Protein AF-A0A9E3VYL9-F1 (afdb_monomer_lite)

pLDDT: mean 77.04, std 7.84, range [45.66, 87.12]

Structure (mmCIF, N/CA/C/O backbone):
data_AF-A0A9E3VYL9-F1
#
_entry.id   AF-A0A9E3VYL9-F1
#
loop_
_atom_site.group_PDB
_atom_site.id
_atom_site.type_symbol
_atom_site.label_atom_id
_atom_site.label_alt_id
_atom_site.label_comp_id
_atom_site.label_asym_id
_atom_site.label_entity_id
_atom_site.label_seq_id
_atom_site.pdbx_PDB_ins_code
_atom_site.Cartn_x
_atom_site.Cartn_y
_atom_site.Cartn_z
_atom_site.occupancy
_atom_site.B_iso_or_equiv
_atom_site.auth_seq_id
_atom_site.auth_comp_id
_atom_site.auth_asym_id
_atom_site.auth_atom_id
_atom_site.pdbx_PDB_model_num
ATOM 1 N N . MET A 1 1 ? -11.464 -9.276 2.239 1.00 62.66 1 MET A N 1
ATOM 2 C CA . MET A 1 1 ? -10.120 -8.927 1.729 1.00 62.66 1 MET A CA 1
ATOM 3 C C . MET A 1 1 ? -10.329 -7.937 0.602 1.00 62.66 1 MET A C 1
ATOM 5 O O . MET A 1 1 ? -11.069 -8.274 -0.312 1.00 62.66 1 MET A O 1
ATOM 9 N N . GLN A 1 2 ? -9.782 -6.726 0.715 1.00 67.00 2 GLN A N 1
ATOM 10 C CA . GLN A 1 2 ? -9.926 -5.680 -0.304 1.00 67.00 2 GLN A CA 1
ATOM 11 C C . GLN A 1 2 ? -8.644 -5.659 -1.150 1.00 67.00 2 GLN A C 1
ATOM 13 O O . GLN A 1 2 ? -7.538 -5.764 -0.613 1.00 67.00 2 GLN A O 1
ATOM 18 N N . ARG A 1 3 ? -8.790 -5.579 -2.473 1.00 72.50 3 ARG A N 1
ATOM 19 C CA . ARG A 1 3 ? -7.664 -5.502 -3.412 1.00 72.50 3 ARG A CA 1
ATOM 20 C C . ARG A 1 3 ? -7.548 -4.086 -3.944 1.00 72.50 3 ARG A C 1
ATOM 22 O O . ARG A 1 3 ? -8.544 -3.493 -4.338 1.00 72.50 3 ARG A O 1
ATOM 29 N N . TYR A 1 4 ? -6.327 -3.567 -3.973 1.00 76.75 4 TYR A N 1
ATOM 30 C CA . TYR A 1 4 ? -6.034 -2.276 -4.568 1.00 76.75 4 TYR A CA 1
ATOM 31 C C . TYR A 1 4 ? -4.890 -2.418 -5.564 1.00 76.75 4 TYR A C 1
ATOM 33 O O . TYR A 1 4 ? -3.924 -3.148 -5.356 1.00 76.75 4 TYR A O 1
ATOM 41 N N . VAL A 1 5 ? -4.986 -1.708 -6.676 1.00 76.38 5 VAL A N 1
ATOM 42 C CA .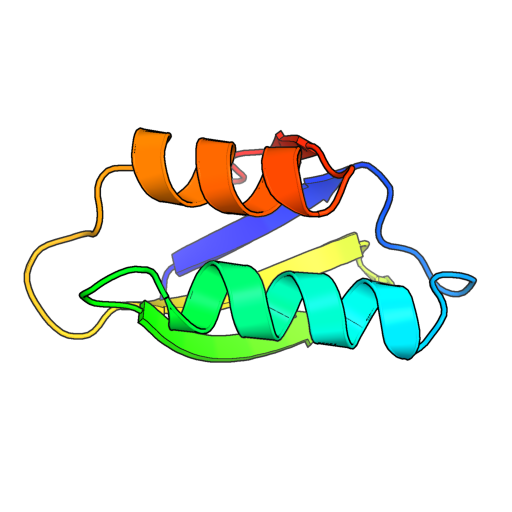 VAL A 1 5 ? -3.883 -1.649 -7.632 1.00 76.38 5 VAL A CA 1
ATOM 43 C C . VAL A 1 5 ? -2.997 -0.493 -7.235 1.00 76.38 5 VAL A C 1
ATOM 45 O O . VAL A 1 5 ? -3.491 0.552 -6.824 1.00 76.38 5 VAL A O 1
ATOM 48 N N . VAL A 1 6 ? -1.688 -0.644 -7.377 1.00 77.69 6 VAL A N 1
ATOM 49 C CA . VAL A 1 6 ? -0.765 0.464 -7.153 1.00 77.69 6 VAL A CA 1
ATOM 50 C C . VAL A 1 6 ? -0.049 0.744 -8.457 1.00 77.69 6 VAL A C 1
ATOM 52 O O . VAL A 1 6 ? 0.759 -0.047 -8.936 1.00 77.69 6 VAL A O 1
ATOM 55 N N . SER A 1 7 ? -0.345 1.896 -9.049 1.00 73.94 7 SER A N 1
ATOM 56 C CA . SER A 1 7 ? 0.363 2.337 -10.246 1.00 73.94 7 SER A CA 1
ATOM 57 C C . SER A 1 7 ? 1.802 2.698 -9.875 1.00 73.94 7 SER A C 1
ATOM 59 O O . SER A 1 7 ? 2.023 3.539 -9.001 1.00 73.94 7 SER A O 1
ATOM 61 N N . GLY A 1 8 ? 2.762 2.055 -10.547 1.00 69.50 8 GLY A N 1
ATOM 62 C CA . GLY A 1 8 ? 4.207 2.211 -10.323 1.00 69.50 8 GLY A CA 1
ATOM 63 C C . GLY A 1 8 ? 4.876 1.013 -9.640 1.00 69.50 8 GLY A C 1
ATOM 64 O O . GLY A 1 8 ? 6.097 0.909 -9.650 1.00 69.50 8 GLY A O 1
ATOM 65 N N . LEU A 1 9 ? 4.091 0.091 -9.087 1.00 76.69 9 LEU A N 1
ATOM 66 C CA . LEU A 1 9 ? 4.581 -1.084 -8.374 1.00 76.69 9 LEU A CA 1
ATOM 67 C C . LEU A 1 9 ? 4.757 -2.210 -9.389 1.00 76.69 9 LEU A C 1
ATOM 69 O O . LEU A 1 9 ? 3.753 -2.719 -9.819 1.00 76.69 9 LEU A O 1
ATOM 73 N N . GLY A 1 10 ? 5.948 -2.554 -9.866 1.00 70.56 10 GLY A N 1
ATOM 74 C CA . GLY A 1 10 ? 6.173 -3.580 -10.892 1.00 70.56 10 GLY A CA 1
ATOM 75 C C . GLY A 1 10 ? 7.291 -4.563 -10.562 1.00 70.56 10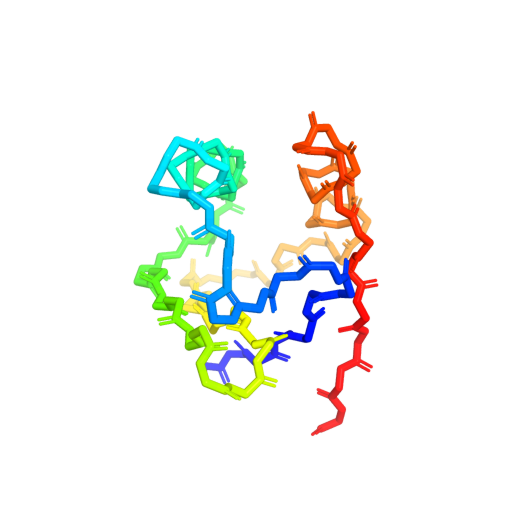 GLY A C 1
ATOM 76 O O . GLY A 1 10 ? 7.864 -4.498 -9.476 1.00 70.56 10 GLY A O 1
ATOM 77 N N . PRO A 1 11 ? 7.662 -5.449 -11.504 1.00 71.12 11 PRO A N 1
ATOM 78 C CA . PRO A 1 11 ? 8.704 -6.455 -11.277 1.00 71.12 11 PRO A CA 1
ATOM 79 C C . PRO A 1 11 ? 10.087 -5.841 -10.999 1.00 71.12 11 PRO A C 1
ATOM 81 O O . PRO A 1 11 ? 10.954 -6.508 -10.447 1.00 71.12 11 PRO A O 1
ATOM 84 N N . ASN A 1 12 ? 10.283 -4.562 -11.341 1.00 77.94 12 ASN A N 1
ATOM 85 C CA . ASN A 1 12 ? 11.498 -3.793 -11.055 1.00 77.94 12 ASN A CA 1
ATOM 86 C C . ASN A 1 12 ? 11.397 -2.940 -9.777 1.00 77.94 12 ASN A C 1
ATOM 88 O O . ASN A 1 12 ? 12.325 -2.197 -9.464 1.00 77.94 12 ASN A O 1
ATOM 92 N N . THR A 1 13 ? 10.274 -2.983 -9.052 1.00 77.50 13 THR A N 1
ATOM 93 C CA . THR A 1 13 ? 10.109 -2.206 -7.821 1.00 77.50 13 THR A CA 1
ATOM 94 C C . THR A 1 13 ? 10.965 -2.809 -6.720 1.00 77.50 13 THR A C 1
ATOM 96 O O . THR A 1 13 ? 10.726 -3.922 -6.251 1.00 77.50 13 THR A O 1
ATOM 99 N N . SER A 1 14 ? 11.967 -2.043 -6.296 1.00 85.38 14 SER A N 1
ATOM 100 C CA . SER A 1 14 ? 12.920 -2.430 -5.263 1.00 85.38 14 SER A CA 1
ATOM 101 C C . SER A 1 14 ? 12.235 -2.810 -3.953 1.00 85.38 14 SER A C 1
ATOM 103 O O . SER A 1 14 ? 11.219 -2.228 -3.572 1.00 85.38 14 SER A O 1
ATOM 105 N N . GLN A 1 15 ? 12.853 -3.719 -3.199 1.00 81.31 15 GLN A N 1
ATOM 106 C CA . GLN A 1 15 ? 12.351 -4.125 -1.883 1.00 81.31 15 GLN A CA 1
ATOM 107 C C . GLN A 1 15 ? 12.151 -2.926 -0.941 1.00 81.31 15 GLN A C 1
ATOM 109 O O . GLN A 1 15 ? 11.202 -2.909 -0.172 1.00 81.31 15 GLN A O 1
ATOM 114 N N . ALA A 1 16 ? 12.988 -1.890 -1.046 1.00 84.12 16 ALA A N 1
ATOM 115 C CA . ALA A 1 16 ? 12.852 -0.665 -0.258 1.00 84.12 16 ALA A CA 1
ATOM 116 C C . ALA A 1 16 ? 11.562 0.119 -0.563 1.00 84.12 16 ALA A C 1
ATOM 118 O O . ALA A 1 16 ? 10.959 0.696 0.335 1.00 84.12 16 ALA A O 1
ATOM 119 N N . GLU A 1 17 ? 11.130 0.149 -1.822 1.00 84.31 17 GLU A N 1
ATOM 120 C CA . GLU A 1 17 ? 9.883 0.805 -2.233 1.00 84.31 17 GLU A CA 1
ATOM 121 C C . GLU A 1 17 ? 8.668 0.015 -1.732 1.00 84.31 17 GLU A C 1
ATOM 123 O O . GLU A 1 17 ? 7.707 0.586 -1.219 1.00 84.31 17 GLU A O 1
ATOM 128 N N . GLN A 1 18 ? 8.753 -1.314 -1.821 1.00 82.50 18 GLN A N 1
ATOM 129 C CA . GLN A 1 18 ? 7.765 -2.227 -1.256 1.00 82.50 18 GLN A CA 1
ATOM 130 C C . GLN A 1 18 ? 7.649 -2.061 0.262 1.00 82.50 18 GLN A C 1
ATOM 132 O O . GLN A 1 18 ? 6.542 -1.953 0.781 1.00 82.50 18 GLN A O 1
ATOM 137 N N . ASP A 1 19 ? 8.779 -1.993 0.964 1.00 85.50 19 ASP A N 1
ATOM 138 C CA . ASP A 1 19 ? 8.834 -1.835 2.417 1.00 85.50 19 ASP A CA 1
ATOM 139 C C . ASP A 1 19 ? 8.253 -0.484 2.857 1.00 85.50 19 ASP A C 1
ATOM 141 O O . ASP A 1 19 ? 7.424 -0.435 3.762 1.00 85.50 19 ASP A O 1
ATOM 145 N N . LYS A 1 20 ? 8.561 0.605 2.133 1.00 86.62 20 LYS A N 1
ATOM 146 C CA . LYS A 1 20 ? 7.920 1.917 2.340 1.00 86.62 20 LYS A CA 1
ATOM 147 C C . LYS A 1 20 ? 6.403 1.841 2.211 1.00 86.62 20 LYS A C 1
ATOM 149 O O . LYS A 1 20 ? 5.699 2.420 3.034 1.00 86.62 20 LYS A O 1
ATOM 154 N N . LEU A 1 21 ? 5.903 1.136 1.195 1.00 83.56 21 LEU A N 1
ATOM 155 C CA . LEU A 1 21 ? 4.473 0.906 0.999 1.00 83.56 21 LEU A CA 1
ATOM 156 C C . LEU A 1 21 ? 3.884 0.137 2.179 1.00 83.56 21 LEU A C 1
ATOM 158 O O . LEU A 1 21 ? 2.974 0.635 2.832 1.00 83.56 21 LEU A O 1
ATOM 162 N N . VAL A 1 22 ? 4.417 -1.044 2.494 1.00 84.31 22 VAL A N 1
ATOM 163 C CA . VAL A 1 22 ? 3.924 -1.880 3.601 1.00 84.31 22 VAL A CA 1
ATOM 164 C C . VAL A 1 22 ? 3.931 -1.101 4.910 1.00 84.31 22 VAL A C 1
ATOM 166 O O . VAL A 1 22 ? 2.949 -1.144 5.646 1.00 84.31 22 VAL A O 1
ATOM 169 N N . SER A 1 23 ? 4.990 -0.337 5.168 1.00 87.12 23 SER A N 1
ATOM 170 C CA . SER A 1 23 ? 5.112 0.512 6.3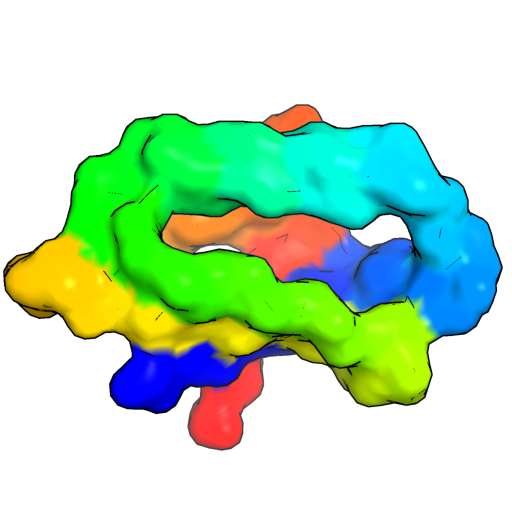48 1.00 87.12 23 SER A CA 1
ATOM 171 C C . SER A 1 23 ? 4.044 1.613 6.356 1.00 87.12 23 SER A C 1
ATOM 173 O O . SER A 1 23 ? 3.317 1.751 7.339 1.00 87.12 23 SER A O 1
ATOM 175 N N . ALA A 1 24 ? 3.837 2.317 5.236 1.00 85.75 24 ALA A N 1
ATOM 176 C CA . ALA A 1 24 ? 2.793 3.333 5.102 1.00 85.75 24 ALA A CA 1
ATOM 177 C C . ALA A 1 24 ? 1.382 2.753 5.309 1.00 85.75 24 ALA A C 1
ATOM 179 O O . ALA A 1 24 ? 0.597 3.309 6.075 1.00 85.75 24 ALA A O 1
ATOM 180 N N . PHE A 1 25 ? 1.062 1.607 4.704 1.00 82.31 25 PHE A N 1
ATOM 181 C CA . PHE A 1 25 ? -0.217 0.912 4.896 1.00 82.31 25 PHE A CA 1
ATOM 182 C C . PHE A 1 25 ? -0.377 0.356 6.316 1.00 82.31 25 PHE A C 1
ATOM 184 O O . PHE A 1 25 ? -1.471 0.413 6.871 1.00 82.31 25 PHE A O 1
ATOM 191 N N . GLY A 1 26 ? 0.709 -0.102 6.939 1.00 80.94 26 GLY A N 1
ATOM 192 C CA . GLY A 1 26 ? 0.740 -0.545 8.333 1.00 80.94 26 GLY A CA 1
ATOM 193 C C . GLY A 1 26 ? 0.434 0.571 9.336 1.00 80.94 26 GLY A C 1
ATOM 194 O O . GLY A 1 26 ? -0.082 0.292 10.418 1.00 80.94 26 GLY A O 1
ATOM 195 N N . THR A 1 27 ? 0.666 1.839 8.977 1.00 83.88 27 THR A N 1
ATOM 196 C CA . THR A 1 27 ? 0.232 2.983 9.801 1.00 83.88 27 THR A CA 1
ATOM 197 C C . THR A 1 27 ? -1.278 3.242 9.744 1.00 83.88 27 THR A C 1
ATOM 199 O O . THR A 1 27 ? -1.827 3.921 10.617 1.00 83.88 27 THR A O 1
ATOM 202 N N . VAL A 1 28 ? -1.984 2.696 8.747 1.00 81.62 28 VAL A N 1
ATOM 203 C CA . VAL A 1 28 ? -3.420 2.921 8.571 1.00 81.62 28 VAL A CA 1
ATOM 204 C C . VAL A 1 28 ? -4.207 2.001 9.501 1.00 81.62 28 VAL A C 1
ATOM 206 O O . VAL A 1 28 ? -4.282 0.785 9.327 1.00 81.62 28 VAL A O 1
ATOM 209 N N . LYS A 1 29 ? -4.864 2.604 10.495 1.00 78.06 29 LYS A N 1
ATOM 210 C CA . LYS A 1 29 ? -5.711 1.884 11.451 1.00 78.06 29 LYS A CA 1
ATOM 211 C C . LYS A 1 29 ? -6.807 1.095 10.721 1.00 78.06 29 LYS A C 1
ATOM 213 O O . LYS A 1 29 ? -7.654 1.684 10.056 1.00 78.06 29 LYS A O 1
ATOM 218 N N . GLY A 1 30 ? -6.808 -0.225 10.903 1.00 76.25 30 GLY A N 1
ATOM 219 C CA . GLY A 1 30 ? -7.767 -1.146 10.282 1.00 76.25 30 GLY A CA 1
ATOM 220 C C . GLY A 1 30 ? -7.175 -1.993 9.155 1.00 76.25 30 GLY A C 1
ATOM 221 O O . GLY A 1 30 ? -7.792 -2.985 8.779 1.00 76.25 30 GLY A O 1
ATOM 222 N N . VAL A 1 31 ? -5.976 -1.671 8.665 1.00 80.19 31 VAL A N 1
ATOM 223 C CA . VAL A 1 31 ? -5.238 -2.528 7.732 1.00 80.19 31 VAL A CA 1
ATOM 224 C C . VAL A 1 31 ? -4.577 -3.676 8.502 1.00 80.19 31 VAL A C 1
ATOM 226 O O . VAL A 1 31 ? -3.934 -3.469 9.530 1.00 80.19 31 VAL A O 1
ATOM 229 N N . LYS A 1 32 ? -4.760 -4.904 8.021 1.00 78.25 32 LYS A N 1
ATOM 230 C CA . LYS A 1 32 ? -4.089 -6.130 8.478 1.00 78.25 32 LYS A CA 1
ATOM 231 C C . LYS A 1 32 ? -3.700 -6.958 7.259 1.00 78.25 32 LYS A C 1
ATOM 233 O O . LYS A 1 32 ? -4.308 -6.797 6.220 1.00 78.25 32 LYS A O 1
ATOM 238 N N . ASP A 1 33 ? -2.742 -7.871 7.370 1.00 77.06 33 ASP A N 1
ATOM 239 C CA . ASP A 1 33 ? -2.469 -8.843 6.295 1.00 77.06 33 ASP A CA 1
ATOM 240 C C . ASP A 1 33 ? -2.179 -8.184 4.925 1.00 77.06 33 ASP A C 1
ATOM 242 O O . ASP A 1 33 ? -2.973 -8.262 3.987 1.00 77.06 33 ASP A O 1
ATOM 246 N N . ILE A 1 34 ? -1.068 -7.446 4.834 1.00 79.75 34 ILE A N 1
ATOM 247 C CA . ILE A 1 34 ? -0.643 -6.770 3.600 1.00 79.75 34 ILE A CA 1
ATOM 248 C C . ILE A 1 34 ? 0.137 -7.766 2.737 1.00 79.75 34 ILE A C 1
ATOM 250 O O . ILE A 1 34 ? 1.176 -8.274 3.150 1.00 79.75 34 ILE A O 1
ATOM 254 N N . ALA A 1 35 ? -0.345 -8.009 1.525 1.00 80.25 35 ALA A N 1
ATOM 255 C CA . ALA A 1 35 ? 0.277 -8.850 0.517 1.00 80.25 35 ALA A CA 1
ATOM 256 C C . ALA A 1 35 ? 0.547 -8.036 -0.753 1.00 80.25 35 ALA A C 1
ATOM 258 O O . ALA A 1 35 ? -0.362 -7.498 -1.381 1.00 80.25 35 ALA A O 1
ATOM 259 N N . LEU A 1 36 ? 1.809 -7.964 -1.157 1.00 78.69 36 LEU A N 1
ATOM 260 C CA . LEU A 1 36 ? 2.228 -7.307 -2.391 1.00 78.69 36 LEU A CA 1
ATOM 261 C C . LEU A 1 36 ? 2.328 -8.329 -3.524 1.00 78.69 36 LEU A C 1
ATOM 263 O O . LEU A 1 36 ? 2.997 -9.350 -3.389 1.00 78.69 36 LEU A O 1
ATOM 267 N N . ALA A 1 37 ? 1.700 -8.032 -4.657 1.00 80.00 37 ALA A N 1
ATOM 268 C CA . ALA A 1 37 ? 1.792 -8.811 -5.883 1.00 80.00 37 ALA A CA 1
ATOM 269 C C . ALA A 1 37 ? 2.508 -7.985 -6.963 1.00 80.00 37 ALA A C 1
ATOM 271 O O . ALA A 1 37 ? 1.880 -7.270 -7.745 1.00 80.00 37 ALA A O 1
ATOM 272 N N . LEU A 1 38 ? 3.839 -8.104 -7.009 1.00 76.19 38 LEU A N 1
ATOM 273 C CA . LEU A 1 38 ? 4.711 -7.357 -7.931 1.00 76.19 38 LEU A CA 1
ATOM 274 C C . LEU A 1 38 ? 4.453 -7.685 -9.404 1.00 76.19 38 LEU A C 1
ATOM 276 O O . LEU A 1 38 ? 4.528 -6.799 -10.248 1.00 76.19 38 LEU A O 1
ATOM 280 N N . ASP A 1 39 ? 4.122 -8.946 -9.692 1.00 76.00 39 ASP A N 1
ATOM 281 C CA . ASP A 1 39 ? 3.807 -9.441 -11.038 1.00 76.00 39 ASP A CA 1
ATOM 282 C C . ASP A 1 39 ? 2.580 -8.743 -11.642 1.00 76.00 39 ASP A C 1
ATOM 284 O O . ASP A 1 39 ? 2.547 -8.414 -12.824 1.00 76.00 39 ASP A O 1
ATOM 288 N N . ARG A 1 40 ? 1.580 -8.453 -10.804 1.00 70.81 40 ARG A N 1
ATOM 289 C CA . ARG A 1 40 ? 0.319 -7.838 -11.233 1.00 70.81 40 ARG A CA 1
ATOM 290 C C . ARG A 1 40 ? 0.236 -6.347 -10.967 1.00 70.81 40 ARG A C 1
ATOM 292 O O . ARG A 1 40 ? -0.765 -5.726 -11.316 1.00 70.81 40 ARG A O 1
ATOM 299 N N . HIS A 1 41 ? 1.281 -5.774 -10.379 1.00 77.31 41 HIS A N 1
ATOM 300 C CA . HIS A 1 41 ? 1.283 -4.392 -9.930 1.00 77.31 41 HIS A CA 1
ATOM 301 C C . HIS A 1 41 ? 0.187 -4.093 -8.883 1.00 77.31 41 HIS A C 1
ATOM 303 O O . HIS A 1 41 ? -0.404 -3.010 -8.850 1.00 77.31 41 HIS A O 1
ATOM 309 N N . GLU A 1 42 ? -0.123 -5.070 -8.024 1.00 76.81 42 GLU A N 1
ATOM 310 C CA . GLU A 1 42 ? -1.225 -4.993 -7.056 1.00 76.81 42 GLU A CA 1
ATOM 311 C C . GLU A 1 42 ? -0.712 -5.036 -5.615 1.00 76.81 42 GLU A C 1
ATOM 313 O O . GLU A 1 42 ? 0.242 -5.745 -5.295 1.00 76.81 42 GLU A O 1
ATOM 318 N N . ILE A 1 43 ? -1.388 -4.313 -4.721 1.00 77.69 43 ILE A N 1
ATOM 319 C CA . ILE A 1 43 ? -1.280 -4.517 -3.279 1.00 77.69 43 ILE A CA 1
ATOM 320 C C . ILE A 1 43 ? -2.633 -4.988 -2.753 1.00 77.69 43 ILE A C 1
ATOM 322 O O . ILE A 1 43 ? -3.677 -4.359 -2.909 1.00 77.69 43 ILE A O 1
ATOM 326 N N . THR A 1 44 ? -2.628 -6.139 -2.113 1.00 76.69 44 THR A N 1
ATOM 327 C CA . THR A 1 44 ? -3.790 -6.649 -1.404 1.00 76.69 44 THR A CA 1
ATOM 328 C C . THR A 1 44 ? -3.577 -6.383 0.066 1.00 76.69 44 THR A C 1
ATOM 330 O O . THR A 1 44 ? -2.482 -6.592 0.574 1.00 76.69 44 THR A O 1
ATOM 333 N N . PHE A 1 45 ? -4.604 -5.943 0.775 1.00 78.56 45 PHE A N 1
ATOM 334 C CA . PHE A 1 45 ? -4.535 -5.960 2.223 1.00 78.56 45 PHE A CA 1
ATOM 335 C C . PHE A 1 45 ? -5.853 -6.407 2.832 1.00 78.56 45 PHE A C 1
ATOM 337 O O . PHE A 1 45 ? -6.958 -6.108 2.364 1.00 78.56 45 PHE A O 1
ATOM 344 N N . GLY A 1 46 ? -5.732 -7.181 3.899 1.00 71.56 46 GLY A N 1
ATOM 345 C CA . GLY A 1 46 ? -6.824 -7.420 4.815 1.00 71.56 46 GLY A CA 1
ATOM 346 C C . GLY A 1 46 ? -7.264 -6.109 5.463 1.00 71.56 46 GLY A C 1
ATOM 347 O O . GLY A 1 46 ? -6.478 -5.239 5.830 1.00 71.56 46 GLY A O 1
ATOM 348 N N . ILE A 1 47 ? -8.567 -5.956 5.620 1.00 72.19 47 ILE A N 1
ATOM 349 C CA . ILE A 1 47 ? -9.124 -4.912 6.462 1.00 72.19 47 ILE A CA 1
ATOM 350 C C . ILE A 1 47 ? -9.810 -5.632 7.608 1.00 72.19 47 ILE A C 1
ATOM 352 O O . ILE A 1 47 ? -10.698 -6.454 7.379 1.00 72.19 47 ILE A O 1
ATOM 356 N N . ALA A 1 48 ? -9.362 -5.365 8.830 1.00 61.50 48 ALA A N 1
ATOM 357 C CA . ALA A 1 48 ? -9.952 -5.920 10.035 1.00 61.50 48 ALA A CA 1
ATOM 358 C C . ALA A 1 48 ? -10.685 -4.812 10.794 1.00 61.50 48 ALA A C 1
ATOM 360 O O . ALA A 1 48 ? -10.060 -3.992 11.469 1.00 61.50 48 ALA A O 1
ATOM 361 N N . GLY A 1 49 ? -12.014 -4.809 10.691 1.00 66.88 49 GLY A N 1
ATOM 362 C CA . GLY A 1 49 ? -12.888 -3.828 11.335 1.00 66.88 49 GLY A CA 1
ATOM 363 C C . GLY A 1 49 ? -13.536 -2.859 10.337 1.00 66.88 49 GLY A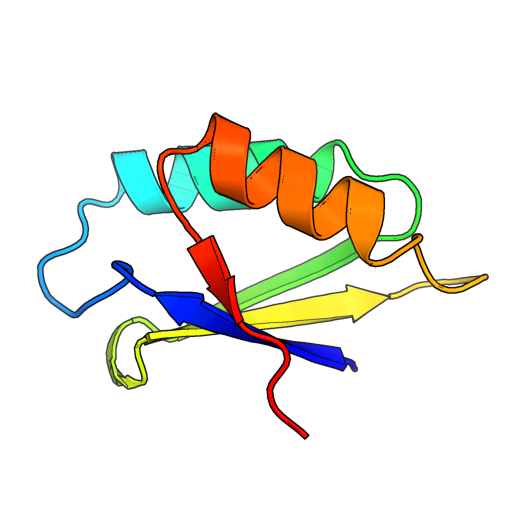 C 1
ATOM 364 O O . GLY A 1 49 ? -13.678 -3.218 9.167 1.00 66.88 49 GLY A O 1
ATOM 365 N N . PRO A 1 50 ? -13.976 -1.663 10.782 1.00 65.56 50 PRO A N 1
ATOM 366 C CA . PRO A 1 50 ? -14.611 -0.692 9.896 1.00 65.56 50 PRO A CA 1
ATOM 367 C C . PRO A 1 50 ? -13.630 -0.274 8.800 1.00 65.56 50 PRO A C 1
ATOM 369 O O . PRO A 1 50 ? -12.459 -0.018 9.087 1.00 65.56 50 PRO A O 1
ATOM 372 N N . GLU A 1 51 ? -14.109 -0.229 7.556 1.00 66.12 51 GLU A N 1
ATOM 373 C CA . GLU A 1 51 ? -13.263 0.023 6.392 1.00 66.12 51 GLU A CA 1
ATOM 374 C C . GLU A 1 51 ? -12.415 1.294 6.574 1.00 66.12 51 GLU A C 1
ATOM 376 O O . GLU A 1 51 ? -12.972 2.376 6.809 1.00 66.12 51 GLU A O 1
ATOM 381 N N . PRO A 1 52 ? -11.070 1.202 6.495 1.00 68.75 52 PRO A N 1
ATOM 382 C CA . PRO A 1 52 ? -10.227 2.375 6.497 1.00 68.75 52 PRO A CA 1
ATOM 383 C C . PRO A 1 52 ? -10.626 3.222 5.299 1.00 68.75 52 PRO A C 1
ATOM 385 O O . PRO A 1 52 ? -10.789 2.733 4.180 1.00 68.75 52 PRO A O 1
ATOM 388 N N . LYS A 1 53 ? -10.821 4.517 5.551 1.00 72.38 53 LYS A N 1
ATOM 389 C CA . LYS A 1 53 ? -11.227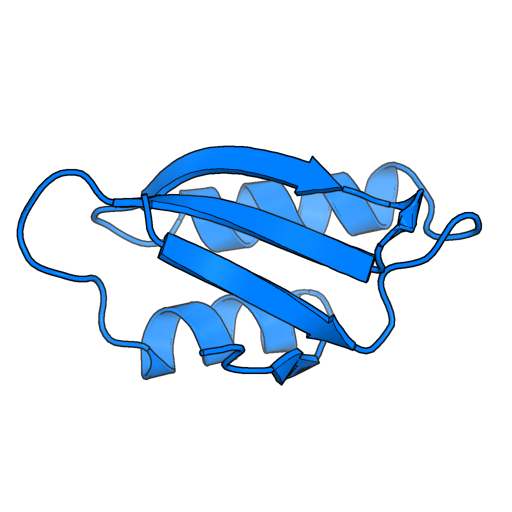 5.461 4.513 1.00 72.38 53 LYS A CA 1
ATOM 390 C C . LYS A 1 53 ? -10.243 5.350 3.351 1.00 72.38 53 LYS A C 1
ATOM 392 O O . LYS A 1 53 ? -9.050 5.543 3.569 1.00 72.38 53 LYS A O 1
ATOM 397 N N . ALA A 1 54 ? -10.748 5.118 2.137 1.00 74.88 54 ALA A N 1
ATOM 398 C CA . ALA A 1 54 ? -9.938 5.058 0.917 1.00 74.88 54 ALA A CA 1
ATOM 399 C C . ALA A 1 54 ? -8.940 6.227 0.829 1.00 74.88 54 ALA A C 1
ATOM 401 O O . ALA A 1 54 ? -7.772 6.013 0.542 1.00 74.88 54 ALA A O 1
ATOM 402 N N . LYS A 1 55 ? -9.347 7.428 1.262 1.00 80.31 55 LYS A N 1
ATOM 403 C CA . LYS A 1 55 ? -8.480 8.613 1.361 1.00 80.31 55 LYS A CA 1
ATOM 404 C C . LYS A 1 55 ? -7.201 8.425 2.192 1.00 80.31 55 LYS A C 1
ATOM 406 O O . LYS A 1 55 ? -6.181 9.018 1.864 1.00 80.31 55 LYS A O 1
ATOM 411 N N . LEU A 1 56 ? -7.240 7.654 3.283 1.00 84.56 56 LEU A N 1
ATOM 412 C CA . LEU A 1 56 ? -6.056 7.375 4.111 1.00 84.56 56 LEU A CA 1
ATOM 413 C C . LEU A 1 56 ? -5.101 6.418 3.399 1.00 84.56 56 LEU A C 1
ATOM 415 O O . LEU A 1 56 ? -3.891 6.597 3.458 1.00 84.56 56 LEU A O 1
ATOM 419 N N . LEU A 1 57 ? -5.659 5.431 2.701 1.00 81.25 57 LEU A N 1
ATOM 420 C CA . LEU A 1 57 ? -4.910 4.480 1.887 1.00 81.25 57 LEU A CA 1
ATOM 421 C C . LEU A 1 57 ? -4.269 5.188 0.686 1.00 81.25 57 LEU A C 1
ATOM 423 O O . LEU A 1 57 ? -3.100 4.968 0.389 1.00 81.25 57 LEU A O 1
ATOM 427 N N . GLU A 1 58 ? -5.005 6.096 0.041 1.00 84.75 58 GLU A N 1
ATOM 428 C CA . GLU A 1 58 ? -4.493 6.961 -1.023 1.00 84.75 58 GLU A CA 1
ATOM 429 C C . GLU A 1 58 ? -3.346 7.842 -0.519 1.00 84.75 58 GLU A C 1
ATOM 431 O O . GLU A 1 58 ? -2.309 7.918 -1.173 1.00 84.75 58 GLU A O 1
ATOM 436 N N . ALA A 1 59 ? -3.491 8.456 0.662 1.00 85.44 59 ALA A N 1
ATOM 437 C CA . ALA A 1 59 ? -2.438 9.264 1.273 1.00 85.44 59 ALA A CA 1
ATOM 438 C C . ALA A 1 59 ? -1.193 8.431 1.631 1.00 85.44 59 ALA A C 1
ATOM 440 O O . ALA A 1 59 ? -0.074 8.878 1.385 1.00 85.44 59 ALA A O 1
ATOM 441 N N . ALA A 1 60 ? -1.374 7.215 2.157 1.00 85.00 60 ALA A N 1
ATOM 442 C CA . ALA A 1 60 ? -0.281 6.290 2.456 1.00 85.00 60 ALA A CA 1
ATOM 443 C C . ALA A 1 60 ? 0.485 5.885 1.183 1.00 85.00 60 ALA A C 1
ATOM 445 O O . ALA A 1 60 ? 1.713 5.964 1.146 1.00 85.00 60 ALA A O 1
ATOM 446 N N . CYS A 1 61 ? -0.234 5.540 0.111 1.00 84.25 61 CYS A N 1
ATOM 447 C CA . CYS A 1 61 ? 0.357 5.263 -1.199 1.00 84.25 61 CYS A CA 1
ATOM 448 C C . CYS A 1 61 ? 1.117 6.476 -1.751 1.00 84.25 61 CYS A C 1
ATOM 450 O O . CYS A 1 61 ? 2.268 6.343 -2.165 1.00 84.25 61 CYS A O 1
ATOM 452 N N . ALA A 1 62 ? 0.495 7.660 -1.713 1.00 84.56 62 ALA A N 1
ATOM 453 C CA . ALA A 1 62 ? 1.091 8.899 -2.204 1.00 84.56 62 ALA A CA 1
ATOM 454 C C . ALA A 1 62 ? 2.361 9.268 -1.423 1.00 84.56 62 ALA A C 1
ATOM 456 O O . ALA A 1 62 ? 3.346 9.689 -2.024 1.00 84.56 62 ALA A O 1
ATOM 457 N N . SER A 1 63 ? 2.377 9.041 -0.105 1.00 85.19 63 SER A N 1
ATOM 458 C CA . SER A 1 63 ? 3.558 9.252 0.741 1.00 85.19 63 SER A CA 1
ATOM 459 C C . SER A 1 63 ? 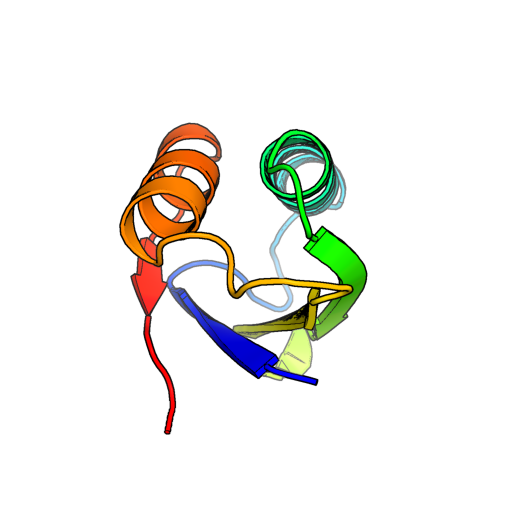4.712 8.305 0.410 1.00 85.19 63 SER A C 1
ATOM 461 O O . SER A 1 63 ? 5.867 8.654 0.642 1.00 85.19 63 SER A O 1
ATOM 463 N N . ALA A 1 64 ? 4.415 7.120 -0.125 1.00 79.44 64 ALA A N 1
ATOM 464 C CA . ALA A 1 64 ? 5.422 6.189 -0.618 1.00 79.44 64 ALA A CA 1
ATOM 465 C C . ALA A 1 64 ? 5.895 6.525 -2.049 1.00 79.44 64 ALA A C 1
ATOM 467 O O . ALA A 1 64 ? 6.811 5.877 -2.538 1.00 79.44 64 ALA A O 1
ATOM 468 N N . GLY A 1 65 ? 5.310 7.533 -2.710 1.00 81.88 65 GLY A N 1
ATOM 469 C CA . GLY A 1 65 ? 5.618 7.903 -4.098 1.00 81.88 65 GLY A CA 1
ATOM 470 C C . GLY A 1 65 ? 4.779 7.165 -5.144 1.00 81.88 65 GLY A C 1
ATOM 471 O O . GLY A 1 65 ? 5.059 7.250 -6.338 1.00 81.88 65 GLY A O 1
ATOM 472 N N . PHE A 1 66 ? 3.728 6.467 -4.713 1.00 85.06 66 PHE A N 1
ATOM 473 C CA . PHE A 1 66 ? 2.885 5.641 -5.566 1.00 85.06 66 PHE A CA 1
ATOM 474 C C . PHE A 1 66 ? 1.463 6.184 -5.670 1.00 85.06 66 PHE A C 1
ATOM 476 O O . PHE A 1 66 ? 0.994 6.947 -4.828 1.00 85.06 66 PHE A O 1
ATOM 483 N N . LYS A 1 67 ? 0.728 5.755 -6.699 1.00 82.69 67 LYS A N 1
ATOM 484 C CA . LYS A 1 67 ? -0.699 6.073 -6.829 1.00 82.69 67 LYS A CA 1
ATOM 485 C C . LYS A 1 67 ? -1.541 4.840 -6.553 1.00 82.69 67 LYS A C 1
ATOM 487 O O . LYS A 1 67 ? -1.407 3.835 -7.249 1.00 82.69 67 LYS A O 1
ATOM 492 N N . LEU A 1 68 ? -2.433 4.947 -5.570 1.00 81.62 68 LEU A N 1
ATOM 493 C CA . LEU A 1 68 ? -3.458 3.939 -5.331 1.00 81.62 68 LEU A CA 1
ATOM 494 C C . LEU A 1 68 ? -4.520 4.037 -6.434 1.00 81.62 68 LEU A C 1
ATOM 496 O O . LEU A 1 68 ? -5.167 5.067 -6.597 1.00 81.62 68 LEU A O 1
ATOM 500 N N . GLY A 1 69 ? -4.689 2.964 -7.191 1.00 72.25 69 GLY A N 1
ATOM 501 C CA . GLY A 1 69 ? -5.831 2.734 -8.060 1.00 72.25 69 GLY A CA 1
ATOM 502 C C . GLY A 1 69 ? -6.849 1.854 -7.343 1.00 72.25 69 GLY A C 1
ATOM 503 O O . GLY A 1 69 ? -6.528 0.759 -6.879 1.00 72.25 69 GLY A O 1
ATOM 504 N N . ALA A 1 70 ? -8.098 2.304 -7.264 1.00 58.53 70 ALA A N 1
ATOM 505 C CA . ALA A 1 70 ? -9.194 1.424 -6.881 1.00 58.53 70 ALA A CA 1
ATOM 506 C C . ALA A 1 70 ? -9.405 0.408 -8.012 1.00 58.53 70 ALA A C 1
ATOM 508 O O . ALA A 1 70 ? -9.666 0.806 -9.148 1.00 58.53 70 ALA A O 1
ATOM 509 N N . ARG A 1 71 ? -9.283 -0.891 -7.731 1.00 56.91 71 ARG A N 1
ATOM 510 C CA . ARG A 1 71 ? -9.697 -1.926 -8.683 1.00 56.91 71 ARG A CA 1
ATOM 511 C C . ARG A 1 71 ? -10.850 -2.709 -8.084 1.00 56.91 71 ARG A C 1
ATOM 513 O O . ARG A 1 71 ? -10.728 -3.223 -6.978 1.00 56.91 71 ARG A O 1
ATOM 520 N N . MET A 1 72 ? -11.948 -2.681 -8.840 1.00 45.66 72 MET A N 1
ATOM 521 C CA . MET A 1 72 ? -13.218 -3.377 -8.617 1.00 45.66 72 MET A CA 1
ATOM 522 C C . MET A 1 72 ? -13.036 -4.844 -8.236 1.00 45.66 72 MET A C 1
ATOM 524 O O . MET A 1 72 ? -12.151 -5.505 -8.833 1.00 45.66 72 MET A O 1
#

Secondary structure (DSSP, 8-state):
-EEEEEET--TT--HHHHHHHHHHHHTSTTEEEEEEETTTTEEEEEE-SSPPPHHHHHHHHHHTT-EEEE--

Sequence (72 aa):
MQRYVVSGLGPNTSQAEQDKLVSAFGTVKGVKDIALALDRHEITFGIAGPEPKAKLLEAACASAGFKLGARM

Foldseek 3Di:
DFKKAKPPQAPPDDPVLVVLLVVLQVPQPQWAAWDDDRHRNIIDTHGHDDDGPVVSNQVSQVVSVIGIHHDD

Radius of gyration: 10.84 Å; chains: 1; bounding box: 28×19×23 Å